Protein AF-A0A8W8KGU3-F1 (afdb_monomer)

Radius of gyration: 35.7 Å; Cα contacts (8 Å, |Δi|>4): 34; chains: 1; bounding box: 78×54×97 Å

Foldseek 3Di:
DPPPDDPDPVSLVVLVVVVVVVVVVPPPPVPPPVDDDPDLDADLVNLLVVLQVVQLVVCVVSVHDPVVSVVVSVVSSVVVVVDDSVVVPDDPPDPPPPPPPDDDDDDDDDDDDDDDDDDDDDDD

Sequence (124 aa):
MEEPFTNDRESFQRFLAAFCKRINDNEDDSDFLPFRPPNRHLTLEELQGECFDWSLRYLGLQKCPPTLAAAITREVYEQAKKIDFREFEERPEGSNEVEAKEENSSNEIQRPESGRDSSDPFMS

Solvent-accessible surface area (backbone atoms only — not comparable to full-atom values): 8346 Å² total; per-residue (Å²): 132,83,78,76,81,62,97,44,71,67,53,52,51,53,50,49,56,54,49,55,49,52,55,72,70,54,77,74,82,75,76,70,67,96,63,80,72,93,65,74,81,71,53,72,67,53,48,48,52,49,39,43,54,53,39,46,53,53,34,51,77,70,68,45,48,67,73,56,36,54,53,50,27,53,49,52,40,63,52,53,71,72,54,70,64,70,80,67,50,73,74,76,89,71,84,71,78,77,76,79,71,84,76,89,73,88,78,91,78,78,84,84,86,74,88,79,87,81,79,83,88,83,89,134

pLDDT: mean 70.19, std 19.99, range [38.59, 95.06]

Secondary structure (DSSP, 8-state):
-PPP---SHHHHHHHHHHHHHHHHH--------S---S-----HHHHHHHHHHHHHHHHHHTT--HHHHHHHHHHHHHHHTTS-GGGG----TT------------------------------

Mean predicted aligned error: 16.86 Å

Organism: Magallana gigas (NCBI:txid29159)

Structure (mmCIF, N/CA/C/O backbone):
data_AF-A0A8W8KGU3-F1
#
_entry.id   AF-A0A8W8KGU3-F1
#
loop_
_atom_site.group_PDB
_atom_site.id
_atom_site.type_symbol
_atom_site.label_atom_id
_atom_site.label_alt_id
_atom_site.label_comp_id
_atom_site.label_asym_id
_atom_site.label_entity_id
_atom_site.label_seq_id
_atom_site.pdbx_PDB_ins_code
_atom_site.Cartn_x
_atom_site.Cartn_y
_atom_site.Cartn_z
_atom_site.occupancy
_atom_site.B_iso_or_equiv
_atom_site.auth_seq_id
_atom_site.auth_comp_id
_atom_site.auth_asym_id
_atom_site.auth_atom_id
_atom_site.pdbx_PDB_model_num
ATOM 1 N N . MET A 1 1 ? -17.909 13.840 14.851 1.00 39.72 1 MET A N 1
ATOM 2 C CA . MET A 1 1 ? -16.786 13.478 15.736 1.00 39.72 1 MET A CA 1
ATOM 3 C C . MET A 1 1 ? -16.276 12.160 15.188 1.00 39.72 1 MET A C 1
ATOM 5 O O . MET A 1 1 ? -17.014 11.190 15.268 1.00 39.72 1 MET A O 1
ATOM 9 N N . GLU A 1 2 ? -15.160 12.161 14.453 1.00 57.47 2 GLU A N 1
ATOM 10 C CA . GLU A 1 2 ? -14.578 10.899 13.973 1.00 57.47 2 GLU A CA 1
ATOM 11 C C . GLU A 1 2 ? -13.988 10.183 15.189 1.00 57.47 2 GLU A C 1
ATOM 13 O O . GLU A 1 2 ? -13.247 10.796 15.960 1.00 57.47 2 GLU A O 1
ATOM 18 N N . GLU A 1 3 ? -14.404 8.939 15.426 1.00 59.62 3 GLU A N 1
ATOM 19 C CA . GLU A 1 3 ? -13.858 8.154 16.530 1.00 59.62 3 GLU A CA 1
ATOM 20 C C . GLU A 1 3 ? -12.350 7.964 16.317 1.00 59.62 3 GLU A C 1
ATOM 22 O O . GLU A 1 3 ? -11.923 7.667 15.196 1.00 59.62 3 GLU A O 1
ATOM 27 N N . PRO A 1 4 ? -11.522 8.165 17.356 1.00 65.31 4 PRO A N 1
ATOM 28 C CA . PRO A 1 4 ? -10.089 7.966 17.235 1.00 65.31 4 PRO A CA 1
ATOM 29 C C . PRO A 1 4 ? -9.806 6.506 16.884 1.00 65.31 4 PRO A C 1
ATOM 31 O O . PRO A 1 4 ? -10.379 5.596 17.479 1.00 65.31 4 PRO A O 1
ATOM 34 N N . PHE A 1 5 ? -8.895 6.281 15.936 1.00 64.06 5 PHE A N 1
ATOM 35 C CA . PHE A 1 5 ? -8.437 4.937 15.607 1.00 64.06 5 PHE A CA 1
ATOM 36 C C . PHE A 1 5 ? -7.838 4.276 16.849 1.00 64.06 5 PHE A C 1
ATOM 38 O O . PHE A 1 5 ? -6.764 4.658 17.319 1.00 64.06 5 PHE A O 1
ATOM 45 N N . THR A 1 6 ? -8.522 3.271 17.381 1.00 70.44 6 THR A N 1
ATOM 46 C CA . THR A 1 6 ? -7.976 2.426 18.432 1.00 70.44 6 THR A CA 1
ATOM 47 C C . THR A 1 6 ? -7.133 1.336 17.770 1.00 70.44 6 THR A C 1
ATOM 49 O O . THR A 1 6 ? -7.602 0.557 16.941 1.00 70.44 6 THR A O 1
ATOM 52 N N . ASN A 1 7 ? -5.836 1.317 18.087 1.00 77.19 7 ASN A N 1
ATOM 53 C CA . ASN A 1 7 ? -4.874 0.343 17.554 1.00 77.19 7 ASN A CA 1
ATOM 54 C C . ASN A 1 7 ? -4.974 -1.009 18.281 1.00 77.19 7 ASN A C 1
ATOM 56 O O . ASN A 1 7 ? -3.972 -1.573 18.718 1.00 77.19 7 ASN A O 1
ATOM 60 N N . ASP A 1 8 ? -6.192 -1.505 18.464 1.00 86.69 8 ASP A N 1
ATOM 61 C CA . ASP A 1 8 ? -6.468 -2.786 19.095 1.00 86.69 8 ASP A CA 1
ATOM 62 C C . ASP A 1 8 ? -6.903 -3.831 18.059 1.00 86.69 8 ASP A C 1
ATOM 64 O O . ASP A 1 8 ? -7.378 -3.531 16.959 1.00 86.69 8 ASP A O 1
ATOM 68 N N . ARG A 1 9 ? -6.718 -5.100 18.425 1.00 87.88 9 ARG A N 1
ATOM 69 C CA . ARG A 1 9 ? -6.981 -6.234 17.538 1.00 87.88 9 ARG A CA 1
ATOM 70 C C . ARG A 1 9 ? -8.442 -6.304 17.095 1.00 87.88 9 ARG A C 1
ATOM 72 O O . ARG A 1 9 ? -8.692 -6.670 15.948 1.00 87.88 9 ARG A O 1
ATOM 79 N N . GLU A 1 10 ? -9.391 -5.995 17.975 1.00 88.44 10 GLU A N 1
ATOM 80 C CA . GLU A 1 10 ? -10.814 -6.100 17.646 1.00 88.44 10 GLU A CA 1
ATOM 81 C C . GLU A 1 10 ? -11.210 -5.047 16.616 1.00 88.44 10 GLU A C 1
ATOM 83 O O . GLU A 1 10 ? -11.915 -5.356 15.656 1.00 88.44 10 GLU A O 1
ATOM 88 N N . SER A 1 11 ? -10.700 -3.827 16.760 1.00 86.38 11 SER A N 1
ATOM 89 C CA . SER A 1 11 ? -10.942 -2.738 15.815 1.00 86.38 11 SER A CA 1
ATOM 90 C C . SER A 1 11 ? -10.371 -3.037 14.431 1.00 86.38 11 SER A C 1
ATOM 92 O O . SER A 1 11 ? -11.059 -2.840 13.427 1.00 86.38 11 SER A O 1
ATOM 94 N N . PHE A 1 12 ? -9.168 -3.616 14.353 1.00 90.00 12 PHE A N 1
ATOM 95 C CA . PHE A 1 12 ? -8.605 -4.073 13.078 1.00 90.00 12 PHE A CA 1
ATOM 96 C C . PHE A 1 12 ? -9.430 -5.195 12.443 1.00 90.00 12 PHE A C 1
ATOM 98 O O . PHE A 1 12 ? -9.682 -5.167 11.240 1.00 90.00 12 PHE A O 1
ATOM 105 N N . GLN A 1 13 ? -9.901 -6.159 13.237 1.00 90.31 13 GLN A N 1
ATOM 106 C CA . GLN A 1 13 ? -10.752 -7.241 12.738 1.00 90.31 13 GLN A CA 1
ATOM 107 C C . GLN A 1 13 ? -12.097 -6.724 12.219 1.00 90.31 13 GLN A C 1
ATOM 109 O O . GLN A 1 13 ? -12.536 -7.143 11.149 1.00 90.31 13 GLN A O 1
ATOM 114 N N . ARG A 1 14 ? -12.731 -5.787 12.936 1.00 90.31 14 ARG A N 1
ATOM 115 C CA . ARG A 1 14 ? -13.981 -5.144 12.499 1.00 90.31 14 ARG A CA 1
ATOM 116 C C . ARG A 1 14 ? -13.784 -4.379 11.194 1.00 90.31 14 ARG A C 1
ATOM 118 O O . ARG A 1 14 ? -14.604 -4.523 10.288 1.00 90.31 14 ARG A O 1
ATOM 125 N N . PHE A 1 15 ? -12.691 -3.620 11.076 1.00 90.44 15 PHE A N 1
ATOM 126 C CA . PHE A 1 15 ? -12.348 -2.922 9.838 1.00 90.44 15 PHE A CA 1
ATOM 127 C C . PHE A 1 15 ? -12.185 -3.900 8.671 1.00 90.44 15 PHE A C 1
ATOM 129 O O . PHE A 1 15 ? -12.852 -3.733 7.654 1.00 90.44 15 PHE A O 1
ATOM 136 N N . LEU A 1 16 ? -11.349 -4.933 8.826 1.00 91.25 16 LEU A N 1
ATOM 137 C CA . LEU A 1 16 ? -11.078 -5.910 7.768 1.00 91.25 16 LEU A CA 1
ATOM 138 C C . LEU A 1 16 ? -12.344 -6.654 7.339 1.00 91.25 16 LEU A C 1
ATOM 140 O O . LEU A 1 16 ? -12.594 -6.787 6.147 1.00 91.25 16 LEU A O 1
ATOM 144 N N . ALA A 1 17 ? -13.178 -7.086 8.288 1.00 91.06 17 ALA A N 1
ATOM 145 C CA . ALA A 1 17 ? -14.437 -7.754 7.974 1.00 91.06 17 ALA A CA 1
ATOM 146 C C . ALA A 1 17 ? -15.372 -6.850 7.153 1.00 91.06 17 ALA A C 1
ATOM 148 O O . ALA A 1 17 ? -15.934 -7.283 6.147 1.00 91.06 17 ALA A O 1
ATOM 149 N N . ALA A 1 18 ? -15.509 -5.580 7.549 1.00 89.19 18 ALA A N 1
ATOM 150 C CA . ALA A 1 18 ? -16.313 -4.610 6.814 1.00 89.19 18 ALA A CA 1
ATOM 151 C C . ALA A 1 18 ? -15.709 -4.275 5.440 1.00 89.19 18 ALA A C 1
ATOM 153 O O . ALA A 1 18 ? -16.448 -4.106 4.475 1.00 89.19 18 ALA A O 1
ATOM 154 N N . PHE A 1 19 ? -14.384 -4.170 5.351 1.00 88.44 19 PHE A N 1
ATOM 155 C CA . PHE A 1 19 ? -13.650 -3.895 4.120 1.00 88.44 19 PHE A CA 1
ATOM 156 C C . PHE A 1 19 ? -13.807 -5.029 3.101 1.00 88.44 19 PHE A C 1
ATOM 158 O O . PHE A 1 19 ? -14.266 -4.775 1.992 1.00 88.44 19 PHE A O 1
ATOM 165 N N . CYS A 1 20 ? -13.538 -6.279 3.494 1.00 88.12 20 CYS A N 1
ATOM 166 C CA . CYS A 1 20 ? -13.693 -7.440 2.615 1.00 88.12 20 CYS A CA 1
ATOM 167 C C . CYS A 1 20 ? -15.139 -7.608 2.144 1.00 88.12 20 CYS A C 1
ATOM 169 O O . CYS A 1 20 ? -15.372 -7.913 0.980 1.00 88.12 20 CYS A O 1
ATOM 171 N N . LYS A 1 21 ? -16.117 -7.361 3.028 1.00 88.19 21 LYS A N 1
ATOM 172 C CA . LYS A 1 21 ? -17.529 -7.382 2.641 1.00 88.19 21 LYS A CA 1
ATOM 173 C C . LYS A 1 21 ? -17.826 -6.349 1.547 1.00 88.19 21 LYS A C 1
ATOM 175 O O . LYS A 1 21 ? -18.426 -6.700 0.545 1.00 88.19 21 LYS A O 1
ATOM 180 N N . ARG A 1 22 ? -17.368 -5.100 1.706 1.00 84.56 22 ARG A N 1
ATOM 181 C CA . ARG A 1 22 ? -17.581 -4.047 0.696 1.00 84.56 22 ARG A CA 1
ATOM 182 C C . ARG A 1 22 ? -16.931 -4.364 -0.645 1.00 84.56 22 ARG A C 1
ATOM 184 O O . ARG A 1 22 ? -17.512 -4.011 -1.660 1.00 84.56 22 ARG A O 1
ATOM 191 N N . ILE A 1 23 ? -15.740 -4.961 -0.646 1.00 81.75 23 ILE A N 1
ATOM 192 C CA . ILE A 1 23 ? -15.072 -5.358 -1.892 1.00 81.75 23 ILE A CA 1
ATOM 193 C C . ILE A 1 23 ? -15.872 -6.455 -2.590 1.00 81.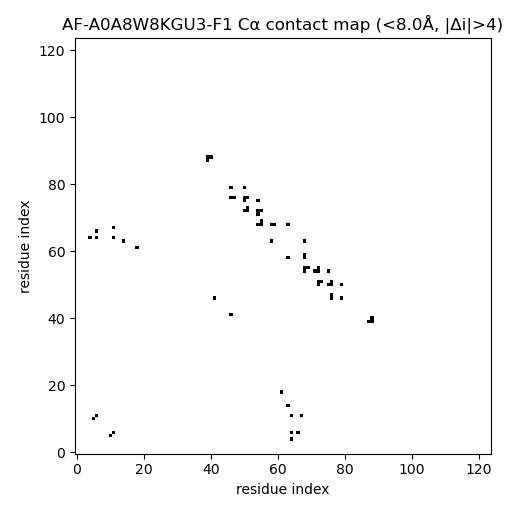75 23 ILE A C 1
ATOM 195 O O . ILE A 1 23 ? -16.155 -6.324 -3.767 1.00 81.75 23 ILE A O 1
ATOM 199 N N . ASN A 1 24 ? -16.301 -7.485 -1.859 1.00 80.75 24 ASN A N 1
ATOM 200 C CA . ASN A 1 24 ? -17.082 -8.578 -2.442 1.00 80.75 24 ASN A CA 1
ATOM 201 C C . ASN A 1 24 ? -18.474 -8.136 -2.922 1.00 80.75 24 ASN A C 1
ATOM 203 O O . ASN A 1 24 ? -19.008 -8.733 -3.847 1.00 80.75 24 ASN A O 1
ATOM 207 N N . ASP A 1 25 ? -19.064 -7.125 -2.276 1.00 79.06 25 ASP A N 1
ATOM 208 C CA . ASP A 1 25 ? -20.374 -6.579 -2.646 1.00 79.06 25 ASP A CA 1
ATOM 209 C C . ASP A 1 25 ? -20.285 -5.573 -3.822 1.00 79.06 25 ASP A C 1
ATOM 211 O O . ASP A 1 25 ? -21.307 -5.272 -4.437 1.00 79.06 25 ASP A O 1
ATOM 215 N N . ASN A 1 26 ? -19.099 -5.026 -4.134 1.00 67.19 26 ASN A N 1
ATOM 216 C CA . ASN A 1 26 ? -18.880 -4.175 -5.310 1.00 67.19 26 ASN A CA 1
ATOM 217 C C . ASN A 1 26 ? -18.430 -5.046 -6.491 1.00 67.19 26 ASN A C 1
ATOM 219 O O . ASN A 1 26 ? -17.244 -5.299 -6.661 1.00 67.19 26 ASN A O 1
ATOM 223 N N . GLU A 1 27 ? -19.387 -5.473 -7.317 1.00 57.16 27 GLU A N 1
ATOM 224 C CA . GLU A 1 27 ? -19.147 -6.192 -8.583 1.00 57.16 27 GLU A CA 1
ATOM 225 C C . GLU A 1 27 ? -18.744 -5.264 -9.750 1.00 57.16 27 GLU A C 1
ATOM 227 O O . GLU A 1 27 ? -18.686 -5.706 -10.897 1.00 57.16 27 GLU A O 1
ATOM 232 N N . ASP A 1 28 ? -18.492 -3.974 -9.498 1.00 57.94 28 ASP A N 1
ATOM 233 C CA . ASP A 1 28 ? -18.039 -3.046 -10.538 1.00 57.94 28 ASP A CA 1
ATOM 234 C C . ASP A 1 28 ? -16.568 -3.337 -10.892 1.00 57.94 28 ASP A C 1
ATOM 236 O O . ASP A 1 28 ? -15.646 -2.646 -10.469 1.00 57.94 28 ASP A O 1
ATOM 240 N N . ASP A 1 29 ? -16.361 -4.336 -11.754 1.00 53.91 29 ASP A N 1
ATOM 241 C CA . ASP A 1 29 ? -15.112 -4.626 -12.482 1.00 53.91 29 ASP A CA 1
ATOM 242 C C . ASP A 1 29 ? -14.726 -3.496 -13.469 1.00 53.91 29 ASP A C 1
ATOM 244 O O . ASP A 1 29 ? -13.837 -3.645 -14.310 1.00 53.91 29 ASP A O 1
ATOM 248 N N . SER A 1 30 ? -15.390 -2.336 -13.407 1.00 53.25 30 SER A N 1
ATOM 249 C CA . SER A 1 30 ? -15.137 -1.188 -14.276 1.00 53.25 30 SER A CA 1
ATOM 250 C C . SER A 1 30 ? -13.947 -0.339 -13.821 1.00 53.25 30 SER A C 1
ATOM 252 O O . SER A 1 30 ? -13.929 0.868 -14.078 1.00 53.25 30 SER A O 1
ATOM 254 N N . ASP A 1 31 ? -12.944 -0.935 -13.177 1.00 53.00 31 ASP A N 1
ATOM 255 C CA . ASP A 1 31 ? -11.654 -0.298 -12.905 1.00 53.00 31 ASP A CA 1
ATOM 256 C C . ASP A 1 31 ? -10.846 -0.189 -14.211 1.00 53.00 31 ASP A C 1
ATOM 258 O O . ASP A 1 31 ? -9.741 -0.707 -14.378 1.00 53.00 31 ASP A O 1
ATOM 262 N N . PHE A 1 32 ? -11.404 0.531 -15.184 1.00 49.59 32 PHE A N 1
ATOM 263 C CA . PHE A 1 32 ? -10.622 1.088 -16.269 1.00 49.59 32 PHE A CA 1
ATOM 264 C C . PHE A 1 32 ? -9.758 2.189 -15.670 1.00 49.59 32 PHE A C 1
ATOM 266 O O . PHE A 1 32 ? -10.172 3.345 -15.560 1.00 49.59 32 PHE A O 1
ATOM 273 N N . LEU A 1 33 ? -8.532 1.833 -15.285 1.00 53.50 33 LEU A N 1
ATOM 274 C CA . LEU A 1 33 ? -7.499 2.829 -15.053 1.00 53.50 33 LEU A CA 1
ATOM 275 C C . LEU A 1 33 ? -7.390 3.664 -16.342 1.00 53.50 33 LEU A C 1
ATOM 277 O O . LEU A 1 33 ? -7.104 3.106 -17.405 1.00 53.50 33 LEU A O 1
ATOM 281 N N . PRO A 1 34 ? -7.619 4.990 -16.295 1.00 52.94 34 PRO A N 1
ATOM 282 C CA . PRO A 1 34 ? -7.697 5.842 -17.488 1.00 52.94 34 PRO A CA 1
ATOM 283 C C . PRO A 1 34 ? -6.349 5.998 -18.209 1.00 52.94 34 PRO A C 1
ATOM 285 O O . PRO A 1 34 ? -6.227 6.767 -19.161 1.00 52.94 34 PRO A O 1
ATOM 288 N N . PHE A 1 35 ? -5.319 5.295 -17.744 1.00 54.25 35 PHE A N 1
ATOM 289 C CA . PHE A 1 35 ? -3.957 5.419 -18.201 1.00 54.25 35 PHE A CA 1
ATOM 290 C C . PHE A 1 35 ? -3.353 4.034 -18.411 1.00 54.25 35 PHE A C 1
ATOM 292 O O . PHE A 1 35 ? -3.180 3.262 -17.471 1.00 54.25 35 PHE A O 1
ATOM 299 N N . ARG A 1 36 ? -2.999 3.738 -19.662 1.00 58.94 36 ARG A N 1
ATOM 300 C CA . ARG A 1 36 ? -2.101 2.633 -19.984 1.00 58.94 36 ARG A CA 1
ATOM 301 C C . ARG A 1 36 ? -0.676 3.166 -19.817 1.00 58.94 36 ARG A C 1
ATOM 303 O O . ARG A 1 36 ? -0.314 4.070 -20.575 1.00 58.94 36 ARG A O 1
ATOM 310 N N . PRO A 1 37 ? 0.118 2.679 -18.850 1.00 60.12 37 PRO A N 1
ATOM 311 C CA . PRO A 1 37 ? 1.470 3.181 -18.677 1.00 60.12 37 PRO A CA 1
ATOM 312 C C . PRO A 1 37 ? 2.287 2.950 -19.961 1.00 60.12 37 PRO A C 1
ATOM 314 O O . PRO A 1 37 ? 2.236 1.859 -20.534 1.00 60.12 37 PRO A O 1
ATOM 317 N N . PRO A 1 38 ? 3.015 3.974 -20.450 1.00 58.00 38 PRO A N 1
ATOM 318 C CA . PRO A 1 38 ? 3.791 3.887 -21.687 1.00 58.00 38 PRO A CA 1
ATOM 319 C C . PRO A 1 38 ? 5.009 2.967 -21.549 1.00 58.00 38 PRO A C 1
ATOM 321 O O . PRO A 1 38 ? 5.551 2.520 -22.556 1.00 58.00 38 PRO A O 1
ATOM 324 N N . ASN A 1 39 ? 5.428 2.671 -20.317 1.00 62.78 39 ASN A N 1
ATOM 325 C CA . ASN A 1 39 ? 6.497 1.735 -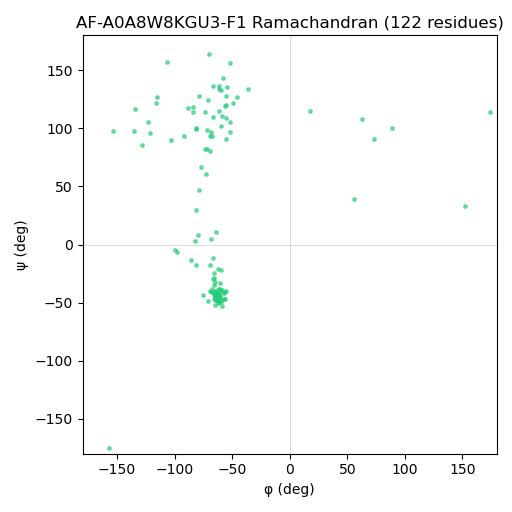20.013 1.00 62.78 39 ASN A CA 1
ATOM 326 C C . ASN A 1 39 ? 5.928 0.541 -19.238 1.00 62.78 39 ASN A C 1
ATOM 328 O O . ASN A 1 39 ? 5.241 0.726 -18.235 1.00 62.78 39 ASN A O 1
ATOM 332 N N . ARG A 1 40 ? 6.202 -0.673 -19.726 1.00 66.50 40 ARG A N 1
ATOM 333 C CA . ARG A 1 40 ? 5.814 -1.938 -19.077 1.00 66.50 40 ARG A CA 1
ATOM 334 C C . ARG A 1 40 ? 6.956 -2.572 -18.290 1.00 66.50 40 ARG A C 1
ATOM 336 O O . ARG A 1 40 ? 6.747 -3.581 -17.629 1.00 66.50 40 ARG A O 1
ATOM 343 N N . HIS A 1 41 ? 8.147 -1.983 -18.356 1.00 70.44 41 HIS A N 1
ATOM 344 C CA . HIS A 1 41 ? 9.270 -2.379 -17.529 1.00 70.44 41 HIS A CA 1
ATOM 345 C C . HIS A 1 41 ? 9.215 -1.587 -16.229 1.00 70.44 41 HIS A C 1
ATOM 347 O O . HIS A 1 41 ? 9.306 -0.360 -16.237 1.00 70.44 41 HIS A O 1
ATOM 353 N N . LEU A 1 42 ? 9.054 -2.313 -15.128 1.00 74.69 42 LEU A N 1
ATOM 354 C CA . LEU A 1 42 ? 9.032 -1.776 -13.777 1.00 74.69 42 LEU A CA 1
ATOM 355 C C . LEU A 1 42 ? 10.231 -2.357 -13.025 1.00 74.69 42 LEU A C 1
ATOM 357 O O . LEU A 1 42 ? 10.379 -3.579 -12.933 1.00 74.69 42 LEU A O 1
ATOM 361 N N . THR A 1 43 ? 11.105 -1.500 -12.508 1.00 83.75 43 THR A N 1
ATOM 362 C CA . THR A 1 43 ? 12.159 -1.931 -11.580 1.00 83.75 43 THR A CA 1
ATOM 363 C C . THR A 1 43 ? 11.552 -2.336 -10.234 1.00 83.75 43 THR A C 1
ATOM 365 O O . THR A 1 43 ? 10.400 -2.019 -9.928 1.00 83.75 43 THR A O 1
ATOM 368 N N . LEU A 1 44 ? 12.311 -3.054 -9.401 1.00 84.81 44 LEU A N 1
ATOM 369 C CA . LEU A 1 44 ? 11.818 -3.478 -8.088 1.00 84.81 44 LEU A CA 1
ATOM 370 C C . LEU A 1 44 ? 11.573 -2.274 -7.163 1.00 84.81 44 LEU A C 1
ATOM 372 O O . LEU A 1 44 ? 10.632 -2.274 -6.371 1.00 84.81 44 LEU A O 1
ATOM 376 N N . GLU A 1 45 ? 12.408 -1.246 -7.284 1.00 87.81 45 GLU A N 1
ATOM 377 C CA . GLU A 1 45 ? 12.301 0.012 -6.553 1.00 87.81 45 GLU A CA 1
ATOM 378 C C . GLU A 1 45 ? 11.043 0.791 -6.962 1.00 87.81 45 GLU A C 1
ATOM 380 O O . GLU A 1 45 ? 10.312 1.276 -6.096 1.00 87.81 45 GLU A O 1
ATOM 385 N N . GLU A 1 46 ? 10.752 0.863 -8.265 1.00 86.88 46 GLU A N 1
ATOM 386 C CA . GLU A 1 46 ? 9.513 1.458 -8.781 1.00 86.88 46 GLU A CA 1
ATOM 387 C C . GLU A 1 46 ? 8.288 0.655 -8.338 1.00 86.88 46 GLU A C 1
ATOM 389 O O . GLU A 1 46 ? 7.326 1.244 -7.852 1.00 86.88 46 GLU A O 1
ATOM 394 N N . LEU A 1 47 ? 8.343 -0.683 -8.400 1.00 87.00 47 LEU A N 1
ATOM 395 C CA . LEU A 1 47 ? 7.274 -1.547 -7.891 1.00 87.00 47 LEU A CA 1
ATOM 396 C C . LEU A 1 47 ? 6.976 -1.259 -6.423 1.00 87.00 47 LEU A C 1
ATOM 398 O O . LEU A 1 47 ? 5.817 -1.123 -6.039 1.00 87.00 47 LEU A O 1
ATOM 402 N N . GLN A 1 48 ? 8.015 -1.156 -5.596 1.00 91.19 48 GLN A N 1
ATOM 403 C CA . GLN A 1 48 ? 7.849 -0.857 -4.183 1.00 91.19 48 GLN A CA 1
ATOM 404 C C . GLN A 1 48 ? 7.180 0.503 -3.973 1.00 91.19 48 GLN A C 1
ATOM 406 O O . GLN A 1 48 ? 6.221 0.597 -3.204 1.00 91.19 48 GLN A O 1
ATOM 411 N N . GLY A 1 49 ? 7.690 1.541 -4.642 1.00 91.06 49 GLY A N 1
ATOM 412 C CA . GLY A 1 49 ? 7.173 2.902 -4.531 1.00 91.06 49 GLY A CA 1
ATOM 413 C C . GLY A 1 49 ? 5.707 2.995 -4.946 1.00 91.06 49 GLY A C 1
ATOM 414 O O . GLY A 1 49 ? 4.885 3.492 -4.176 1.00 91.06 49 GLY A O 1
ATOM 415 N N . GLU A 1 50 ? 5.372 2.442 -6.110 1.00 89.19 50 GLU A N 1
ATOM 416 C CA . GLU A 1 50 ? 4.010 2.429 -6.643 1.00 89.19 50 GLU A CA 1
ATOM 417 C C . GLU A 1 50 ? 3.069 1.612 -5.753 1.00 89.19 50 GLU A C 1
ATOM 419 O O . GLU A 1 50 ? 2.018 2.110 -5.348 1.00 89.19 50 GLU A O 1
ATOM 424 N N . CYS A 1 51 ? 3.454 0.396 -5.347 1.00 91.06 51 CYS A N 1
ATOM 425 C CA . CYS A 1 51 ? 2.646 -0.399 -4.420 1.00 91.06 51 CYS A CA 1
ATOM 426 C C . CYS A 1 51 ? 2.360 0.366 -3.125 1.00 91.06 51 CYS A C 1
ATOM 428 O O . CYS A 1 51 ? 1.248 0.283 -2.598 1.00 91.06 51 CYS A O 1
ATOM 430 N N . PHE A 1 52 ? 3.342 1.104 -2.605 1.00 93.94 52 PHE A N 1
ATOM 431 C CA . PHE A 1 52 ? 3.188 1.847 -1.361 1.00 93.94 52 PHE A CA 1
ATOM 432 C C . PHE A 1 52 ? 2.260 3.045 -1.532 1.00 93.94 52 PHE A C 1
ATOM 434 O O . PHE A 1 52 ? 1.334 3.213 -0.738 1.00 93.94 52 PHE A O 1
ATOM 441 N N . ASP A 1 53 ? 2.474 3.848 -2.570 1.00 92.75 53 ASP A N 1
ATOM 442 C CA . ASP A 1 53 ? 1.665 5.035 -2.829 1.00 92.75 53 ASP A CA 1
ATOM 443 C C . ASP A 1 53 ? 0.200 4.668 -3.109 1.00 92.75 53 ASP A C 1
ATOM 445 O O . ASP A 1 53 ? -0.713 5.204 -2.472 1.00 92.75 53 ASP A O 1
ATOM 449 N N . TRP A 1 54 ? -0.037 3.687 -3.986 1.00 91.00 54 TRP A N 1
ATOM 450 C CA . TRP A 1 54 ? -1.386 3.233 -4.325 1.00 91.00 54 TRP A CA 1
ATOM 451 C C . TRP A 1 54 ? -2.111 2.613 -3.136 1.00 91.00 54 TRP A C 1
ATOM 453 O O . TRP A 1 54 ? -3.250 2.993 -2.852 1.00 91.00 54 TRP A O 1
ATOM 463 N N . SER A 1 55 ? -1.454 1.708 -2.402 1.00 92.44 55 SER A N 1
ATOM 464 C CA . SER A 1 55 ? -2.076 1.048 -1.249 1.00 92.44 55 SER A CA 1
ATOM 465 C C . SER A 1 55 ? -2.434 2.057 -0.166 1.00 92.44 55 SER A C 1
ATOM 467 O O . SER A 1 55 ? -3.557 2.045 0.335 1.00 92.44 55 SER A O 1
ATOM 469 N N . LEU A 1 56 ? -1.523 2.971 0.181 1.00 93.44 56 LEU A N 1
ATOM 470 C CA . LEU A 1 56 ? -1.779 3.964 1.223 1.00 93.44 56 LEU A CA 1
ATOM 471 C C . LEU A 1 56 ? -2.872 4.951 0.813 1.00 93.44 56 LEU A C 1
ATOM 473 O O . LEU A 1 56 ? -3.738 5.267 1.632 1.00 93.44 56 LEU A O 1
ATOM 477 N N . ARG A 1 57 ? -2.881 5.400 -0.448 1.00 91.94 57 ARG A N 1
ATOM 478 C CA . ARG A 1 57 ? -3.933 6.283 -0.963 1.00 91.94 57 ARG A CA 1
ATOM 479 C C . ARG A 1 57 ? -5.294 5.595 -0.919 1.00 91.94 57 ARG A C 1
ATOM 481 O O . ARG A 1 57 ? -6.238 6.157 -0.365 1.00 91.94 57 ARG A O 1
ATOM 488 N N . TYR A 1 58 ? -5.390 4.374 -1.440 1.00 90.31 58 TYR A N 1
ATOM 489 C CA . TYR A 1 58 ? -6.636 3.610 -1.459 1.00 90.31 58 TYR A CA 1
ATOM 490 C C . TYR A 1 58 ? -7.140 3.291 -0.045 1.00 90.31 58 TYR A C 1
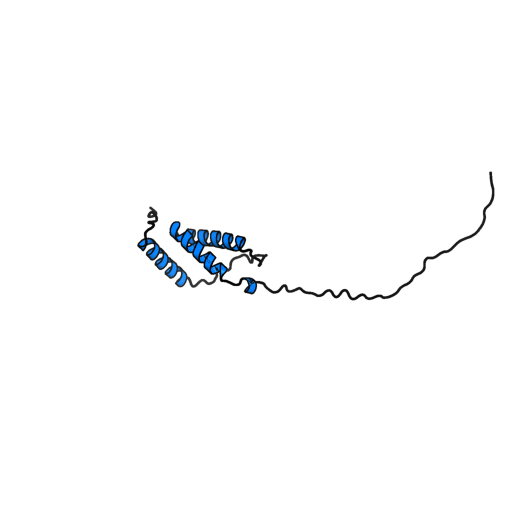ATOM 492 O O . TYR A 1 58 ? -8.295 3.556 0.287 1.00 90.31 58 TYR A O 1
ATOM 500 N N . LEU A 1 59 ? -6.269 2.798 0.836 1.00 90.88 59 LEU A N 1
ATOM 501 C CA . LEU A 1 59 ? -6.622 2.489 2.224 1.00 90.88 59 LEU A CA 1
ATOM 502 C C . LEU A 1 59 ? -7.007 3.749 3.011 1.00 90.88 59 LEU A C 1
ATOM 504 O O . LEU A 1 59 ? -7.892 3.686 3.867 1.00 90.88 59 LEU A O 1
ATOM 508 N N . GLY A 1 60 ? -6.408 4.899 2.688 1.00 87.94 60 GLY A N 1
ATOM 509 C CA . GLY A 1 60 ? -6.802 6.204 3.214 1.00 87.94 60 GLY A CA 1
ATOM 510 C C . GLY A 1 60 ? -8.233 6.588 2.829 1.00 87.94 60 GLY A C 1
ATOM 511 O O . GLY A 1 60 ? -9.013 6.974 3.700 1.00 87.94 60 GLY A O 1
ATOM 512 N N . LEU A 1 61 ? -8.622 6.396 1.562 1.00 88.31 61 LEU A N 1
ATOM 513 C CA . LEU A 1 61 ? -10.008 6.599 1.105 1.00 88.31 61 LEU A CA 1
ATOM 514 C C . LEU A 1 61 ? -10.994 5.680 1.839 1.00 88.31 61 LEU A C 1
ATOM 516 O O . LEU A 1 61 ? -12.121 6.071 2.136 1.00 88.31 61 LEU A O 1
ATOM 520 N N . GLN A 1 62 ? -10.548 4.476 2.189 1.00 87.19 62 GLN A N 1
ATOM 521 C CA . GLN A 1 62 ? -11.332 3.490 2.930 1.00 87.19 62 GLN A CA 1
ATOM 522 C C . GLN A 1 62 ? -11.337 3.726 4.448 1.00 87.19 62 GLN A C 1
ATOM 524 O O . GLN A 1 62 ? -11.933 2.931 5.175 1.00 87.19 62 GLN A O 1
ATOM 529 N N . LYS A 1 63 ? -10.704 4.807 4.931 1.00 88.06 63 LYS A N 1
ATOM 530 C CA . LYS A 1 63 ? -10.533 5.139 6.356 1.00 88.06 63 LYS A CA 1
ATOM 531 C C . LY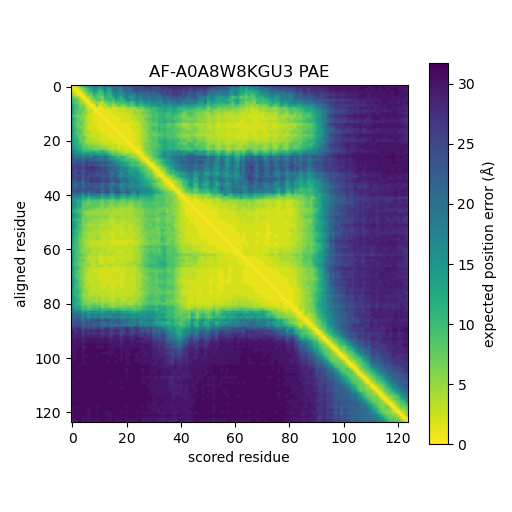S A 1 63 ? -9.851 4.023 7.159 1.00 88.06 63 LYS A C 1
ATOM 533 O O . LYS A 1 63 ? -10.231 3.740 8.294 1.00 88.06 63 LYS A O 1
ATOM 538 N N . CYS A 1 64 ? -8.855 3.363 6.570 1.00 87.88 64 CYS A N 1
ATOM 539 C CA . CYS A 1 64 ? -8.061 2.353 7.262 1.00 87.88 64 CYS A CA 1
ATOM 540 C C . CYS A 1 64 ? -7.217 2.989 8.383 1.00 87.88 64 CYS A C 1
ATOM 542 O O . CYS A 1 64 ? -6.558 4.003 8.138 1.00 87.88 64 CYS A O 1
ATOM 544 N N . PRO A 1 65 ? -7.151 2.379 9.584 1.00 90.19 65 PRO A N 1
ATOM 545 C CA . PRO A 1 65 ? -6.219 2.801 10.625 1.00 90.19 65 PRO A CA 1
ATOM 546 C C . PRO A 1 65 ? -4.770 2.833 10.100 1.00 90.19 65 PRO A C 1
ATOM 548 O O . PRO A 1 65 ? -4.358 1.857 9.466 1.00 90.19 65 PRO A O 1
ATOM 551 N N . PRO A 1 66 ? -3.963 3.876 10.383 1.00 89.00 66 PRO A N 1
ATOM 552 C CA . PRO A 1 66 ? -2.628 4.031 9.792 1.00 89.00 66 PRO A CA 1
ATOM 553 C C . PRO A 1 66 ? -1.682 2.847 10.034 1.00 89.00 66 PRO A C 1
ATOM 555 O O . PRO A 1 66 ? -0.975 2.414 9.126 1.00 89.00 66 PRO A O 1
ATOM 558 N N . THR A 1 67 ? -1.693 2.277 11.243 1.00 91.19 67 THR A N 1
ATOM 559 C CA . THR A 1 67 ? -0.860 1.114 11.590 1.00 91.19 67 THR A CA 1
ATOM 560 C C . THR A 1 67 ? -1.262 -0.128 10.798 1.00 91.19 67 THR A C 1
ATOM 562 O O . THR A 1 67 ? -0.399 -0.862 10.315 1.00 91.19 67 THR A O 1
ATOM 565 N N . LEU A 1 68 ? -2.567 -0.343 10.619 1.00 91.88 68 LEU A N 1
ATOM 566 C CA . LEU A 1 68 ? -3.081 -1.435 9.800 1.00 91.88 68 LEU A CA 1
ATOM 567 C C . LEU A 1 68 ? -2.790 -1.190 8.314 1.00 91.88 68 LEU A C 1
ATOM 569 O O . LEU A 1 68 ? -2.382 -2.114 7.618 1.00 91.88 68 LEU A O 1
ATOM 573 N N . ALA A 1 69 ? -2.917 0.054 7.844 1.00 92.62 69 ALA A N 1
ATOM 574 C CA . ALA A 1 69 ? -2.646 0.421 6.459 1.00 92.62 69 ALA A CA 1
ATOM 575 C C . ALA A 1 69 ? -1.187 0.147 6.072 1.00 92.62 69 ALA A C 1
ATOM 577 O O . ALA A 1 69 ? -0.930 -0.415 5.010 1.00 92.62 69 ALA A O 1
ATOM 578 N N . ALA A 1 70 ? -0.237 0.467 6.956 1.00 93.50 70 ALA A N 1
ATOM 579 C CA . ALA A 1 70 ? 1.176 0.156 6.754 1.00 93.50 70 ALA A CA 1
ATOM 580 C C . ALA A 1 70 ? 1.435 -1.360 6.680 1.00 93.50 70 ALA A C 1
ATOM 582 O O . ALA A 1 70 ? 2.188 -1.818 5.820 1.00 93.50 70 ALA A O 1
ATOM 583 N N . ALA A 1 71 ? 0.788 -2.148 7.548 1.00 93.81 71 ALA A N 1
ATOM 584 C CA . ALA A 1 71 ? 0.911 -3.605 7.538 1.00 93.81 71 ALA A CA 1
ATOM 585 C C . ALA A 1 71 ? 0.334 -4.226 6.253 1.00 93.81 71 ALA A C 1
ATOM 587 O O . ALA A 1 71 ? 0.996 -5.055 5.632 1.00 93.81 71 ALA A O 1
ATOM 588 N N . ILE A 1 72 ? -0.854 -3.782 5.826 1.00 94.19 72 ILE A N 1
ATOM 589 C CA . ILE A 1 72 ? -1.487 -4.225 4.576 1.00 94.19 72 ILE A CA 1
ATOM 590 C C . ILE A 1 72 ? -0.620 -3.836 3.377 1.00 94.19 72 ILE A C 1
ATOM 592 O O . ILE A 1 72 ? -0.328 -4.681 2.544 1.00 94.19 72 ILE A O 1
ATOM 596 N N . THR A 1 73 ? -0.156 -2.588 3.310 1.00 94.88 73 THR A N 1
ATOM 597 C CA . THR A 1 73 ? 0.685 -2.088 2.209 1.00 94.88 73 THR A CA 1
ATOM 598 C C . THR A 1 73 ? 1.956 -2.918 2.038 1.00 94.88 73 THR A C 1
ATOM 600 O O . THR A 1 73 ? 2.343 -3.265 0.922 1.00 94.88 73 THR A O 1
ATOM 603 N N . ARG A 1 74 ? 2.599 -3.289 3.151 1.00 94.88 74 ARG A N 1
ATOM 604 C CA . ARG A 1 74 ? 3.767 -4.170 3.120 1.00 94.88 74 ARG A CA 1
ATOM 605 C C . ARG A 1 74 ? 3.422 -5.551 2.562 1.00 94.88 74 ARG A C 1
ATOM 607 O O . ARG A 1 74 ? 4.181 -6.077 1.755 1.00 94.88 7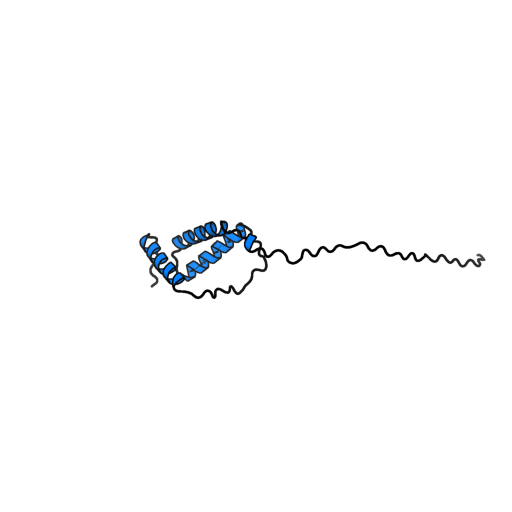4 ARG A O 1
ATOM 614 N N . GLU A 1 75 ? 2.300 -6.123 2.985 1.00 95.06 75 GLU A N 1
ATOM 615 C CA . GLU A 1 75 ? 1.839 -7.421 2.489 1.00 95.06 75 GLU A CA 1
ATOM 616 C C . GLU A 1 75 ? 1.491 -7.369 0.993 1.00 95.06 75 GLU A C 1
ATOM 618 O O . GLU A 1 75 ? 1.872 -8.271 0.252 1.00 95.06 75 GLU A O 1
ATOM 623 N N . VAL A 1 76 ? 0.865 -6.284 0.521 1.00 93.12 76 VAL A N 1
ATOM 624 C CA . VAL A 1 76 ? 0.587 -6.051 -0.907 1.00 93.12 76 VAL A CA 1
ATOM 625 C C . VAL A 1 76 ? 1.877 -6.087 -1.724 1.00 93.12 76 VAL A C 1
ATOM 627 O O . VAL A 1 76 ? 1.939 -6.786 -2.730 1.00 93.12 76 VAL A O 1
ATOM 630 N N . TYR A 1 77 ? 2.934 -5.408 -1.275 1.00 93.19 77 TYR A N 1
ATOM 631 C CA . TYR A 1 77 ? 4.231 -5.440 -1.956 1.00 93.19 77 TYR A CA 1
ATOM 632 C C . TYR A 1 77 ? 4.875 -6.838 -1.961 1.00 93.19 77 TYR A C 1
ATOM 634 O O . TYR A 1 77 ? 5.393 -7.279 -2.987 1.00 93.19 77 TYR A O 1
ATOM 642 N N . GLU A 1 78 ? 4.818 -7.576 -0.847 1.00 93.50 78 GLU A N 1
ATOM 643 C CA . GLU A 1 78 ? 5.343 -8.950 -0.798 1.00 93.50 78 GLU A CA 1
ATOM 644 C C . GLU A 1 78 ? 4.558 -9.919 -1.694 1.00 93.50 78 GLU A C 1
ATOM 646 O O . GLU A 1 78 ? 5.128 -10.890 -2.198 1.00 93.50 78 GLU A O 1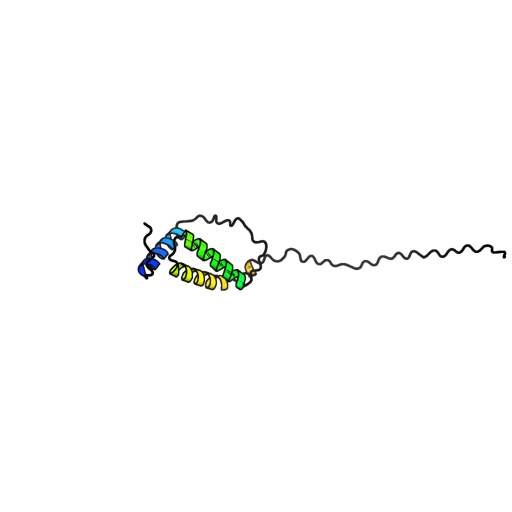
ATOM 651 N N . GLN A 1 79 ? 3.267 -9.670 -1.918 1.00 90.88 79 GLN A N 1
ATOM 652 C CA . GLN A 1 79 ? 2.472 -10.413 -2.895 1.00 90.88 79 GLN A CA 1
ATOM 653 C C . GLN A 1 79 ? 2.791 -9.984 -4.328 1.00 90.88 79 GLN A C 1
ATOM 655 O O . GLN A 1 79 ? 3.002 -10.851 -5.173 1.00 90.88 79 GLN A O 1
ATOM 660 N N . ALA A 1 80 ? 2.925 -8.683 -4.588 1.00 88.12 80 ALA A N 1
ATOM 661 C CA . ALA A 1 80 ? 3.270 -8.150 -5.903 1.00 88.12 80 ALA A CA 1
ATOM 662 C C . ALA A 1 80 ? 4.615 -8.690 -6.411 1.00 88.12 80 ALA A C 1
ATOM 664 O O . ALA A 1 80 ? 4.729 -9.076 -7.567 1.00 88.12 80 ALA A O 1
ATOM 665 N N . LYS A 1 81 ? 5.611 -8.840 -5.530 1.00 88.75 81 LYS A N 1
ATOM 666 C CA . LYS A 1 81 ? 6.910 -9.458 -5.859 1.00 88.75 81 LYS A CA 1
ATOM 667 C C . LYS A 1 81 ? 6.831 -10.905 -6.350 1.00 88.75 81 LYS A C 1
ATOM 669 O O . LYS A 1 81 ? 7.792 -11.389 -6.941 1.00 88.75 81 LYS A O 1
ATOM 674 N N . LYS A 1 82 ? 5.747 -11.623 -6.043 1.00 87.75 82 LYS A N 1
ATOM 675 C CA . LYS A 1 82 ? 5.544 -13.014 -6.483 1.00 87.75 82 LYS A CA 1
ATOM 676 C C . LYS A 1 82 ? 4.926 -13.091 -7.878 1.00 87.75 82 LYS A C 1
ATOM 678 O O . LYS A 1 82 ? 4.907 -14.176 -8.453 1.00 87.75 82 LYS A O 1
ATOM 683 N N . ILE A 1 83 ? 4.406 -11.979 -8.393 1.00 82.44 83 ILE A N 1
ATOM 684 C CA . ILE A 1 83 ? 3.820 -11.892 -9.727 1.00 82.44 83 ILE A CA 1
ATOM 685 C C . ILE A 1 83 ? 4.968 -11.798 -10.734 1.00 82.44 83 ILE A C 1
ATOM 687 O O . ILE A 1 83 ? 5.866 -10.969 -10.588 1.00 82.44 83 ILE A O 1
ATOM 691 N N . ASP A 1 84 ? 4.957 -12.659 -11.752 1.00 73.75 84 ASP A N 1
ATOM 692 C CA . ASP A 1 84 ? 5.924 -12.563 -12.843 1.00 73.75 84 ASP A CA 1
ATOM 693 C C . ASP A 1 84 ? 5.458 -11.499 -13.840 1.00 73.75 84 ASP A C 1
ATOM 695 O O . ASP A 1 84 ? 4.603 -11.743 -14.689 1.00 73.75 84 ASP A O 1
ATOM 699 N N . PHE A 1 85 ? 6.019 -10.294 -13.738 1.00 69.88 85 PHE A N 1
ATOM 700 C CA . PHE A 1 85 ? 5.628 -9.175 -14.600 1.00 69.88 85 PHE A CA 1
ATOM 701 C C . PHE A 1 85 ? 5.989 -9.378 -16.081 1.00 69.88 85 PHE A C 1
ATOM 703 O O . PHE A 1 85 ? 5.474 -8.660 -16.937 1.00 69.88 85 PHE A O 1
ATOM 710 N N . ARG A 1 86 ? 6.808 -10.391 -16.403 1.00 65.25 86 ARG A N 1
ATOM 711 C CA . ARG A 1 86 ? 7.139 -10.774 -17.785 1.00 65.25 86 ARG A CA 1
ATOM 712 C C . ARG A 1 86 ? 5.928 -11.236 -18.594 1.00 65.25 86 ARG A C 1
ATOM 714 O O . ARG A 1 86 ? 5.972 -11.176 -19.815 1.00 65.25 86 ARG A O 1
ATOM 721 N N . GLU A 1 87 ? 4.845 -11.660 -17.943 1.00 60.62 87 GLU A N 1
ATOM 722 C CA . GLU A 1 87 ? 3.584 -11.991 -18.624 1.00 60.62 87 GLU A CA 1
ATOM 723 C C . GLU A 1 87 ? 2.929 -10.758 -19.280 1.00 60.62 87 GLU A C 1
ATOM 725 O O . GLU A 1 87 ? 2.200 -10.889 -20.262 1.00 60.62 87 GLU A O 1
ATOM 730 N N . PHE A 1 88 ? 3.227 -9.550 -18.786 1.00 62.97 88 PHE A N 1
ATOM 731 C CA . PHE A 1 88 ? 2.644 -8.294 -19.274 1.00 62.97 88 PHE A CA 1
ATOM 732 C C . PHE A 1 88 ? 3.536 -7.547 -20.277 1.00 62.97 88 PHE A C 1
ATOM 734 O O . PHE A 1 88 ? 3.097 -6.553 -20.876 1.00 62.97 88 PHE A O 1
ATOM 741 N N . GLU A 1 89 ? 4.767 -8.022 -20.492 1.00 62.44 89 GLU A N 1
ATOM 742 C CA . GLU A 1 89 ? 5.617 -7.582 -21.595 1.00 62.44 89 GLU A CA 1
ATOM 743 C C . GLU A 1 89 ? 4.988 -8.077 -22.905 1.00 62.44 89 GLU A C 1
ATOM 745 O O . GLU A 1 89 ? 5.161 -9.222 -23.320 1.00 62.44 89 GLU A O 1
ATOM 750 N N . GLU A 1 90 ? 4.224 -7.210 -23.581 1.00 59.72 90 GLU A N 1
ATOM 751 C CA . GLU A 1 90 ? 3.916 -7.442 -24.992 1.00 59.72 90 GLU A CA 1
ATOM 752 C C . GLU A 1 90 ? 5.256 -7.578 -25.713 1.00 59.72 90 GLU A C 1
ATOM 754 O O . GLU A 1 90 ? 6.083 -6.662 -25.683 1.00 59.72 90 GLU A O 1
ATOM 759 N N . ARG A 1 91 ? 5.479 -8.750 -26.326 1.00 51.69 91 ARG A N 1
ATOM 760 C CA . ARG A 1 91 ? 6.614 -8.985 -27.217 1.00 51.69 91 ARG A CA 1
ATOM 761 C C . ARG A 1 91 ? 6.692 -7.774 -28.151 1.00 51.69 91 ARG A C 1
ATOM 763 O O . ARG A 1 91 ? 5.668 -7.466 -28.757 1.00 51.69 91 ARG A O 1
ATOM 770 N N . PRO A 1 92 ? 7.843 -7.091 -28.268 1.00 56.94 92 PRO A N 1
ATOM 771 C CA . PRO A 1 92 ? 7.947 -5.953 -29.164 1.00 56.94 92 PRO A CA 1
ATOM 772 C C . PRO A 1 92 ? 7.538 -6.411 -30.565 1.00 56.94 92 PRO A C 1
ATOM 774 O O . PRO A 1 92 ? 8.236 -7.205 -31.199 1.00 56.94 92 PRO A O 1
ATOM 777 N N . GLU A 1 93 ? 6.376 -5.958 -31.033 1.00 55.22 93 GLU A N 1
ATOM 778 C CA . GLU A 1 93 ? 6.007 -6.068 -32.435 1.00 55.22 93 GLU A CA 1
ATOM 779 C C . GLU A 1 93 ? 6.948 -5.141 -33.199 1.00 55.22 93 GLU A C 1
ATOM 781 O O . GLU A 1 93 ? 6.736 -3.932 -33.271 1.00 55.22 93 GLU A O 1
ATOM 786 N N . GLY A 1 94 ? 8.061 -5.694 -33.684 1.00 51.38 94 GLY A N 1
ATOM 787 C CA . GLY A 1 94 ? 9.030 -4.903 -34.431 1.00 51.38 94 GLY A CA 1
ATOM 788 C C . GLY A 1 94 ? 10.481 -5.359 -34.390 1.00 51.38 94 GLY A C 1
ATOM 789 O O . GLY A 1 94 ? 11.359 -4.515 -34.516 1.00 51.38 94 GLY A O 1
ATOM 790 N N . SER A 1 95 ? 10.781 -6.657 -34.307 1.00 43.75 95 SER A N 1
ATOM 791 C CA . SER A 1 95 ? 11.996 -7.157 -34.963 1.00 43.75 95 SER A CA 1
ATOM 792 C C . SER A 1 95 ? 11.722 -7.267 -36.467 1.00 43.75 95 SER A C 1
ATOM 794 O O . SER A 1 95 ? 11.632 -8.363 -37.014 1.00 43.75 95 SER A O 1
ATOM 796 N N . ASN A 1 96 ? 11.529 -6.127 -37.138 1.00 43.38 96 ASN A N 1
ATOM 797 C CA . ASN A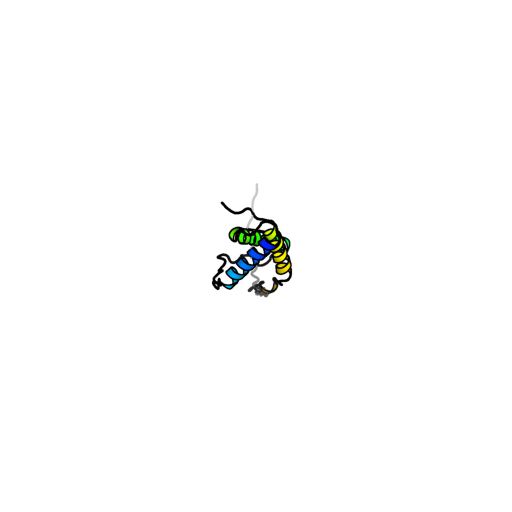 1 96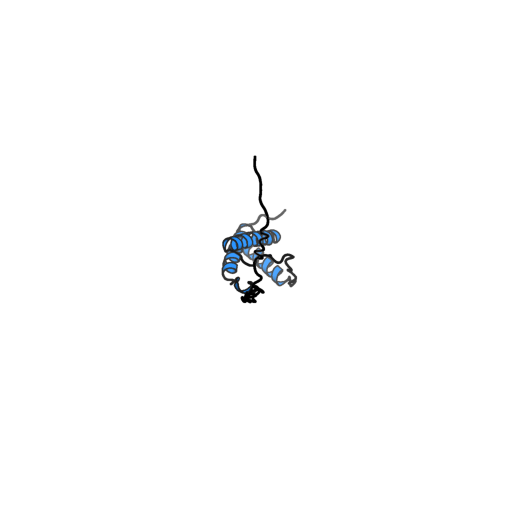 ? 11.759 -6.078 -38.574 1.00 43.38 96 ASN A CA 1
ATOM 798 C C . ASN A 1 96 ? 13.275 -6.148 -38.740 1.00 43.38 96 ASN A C 1
ATOM 800 O O . ASN A 1 96 ? 13.976 -5.153 -38.554 1.00 43.38 96 ASN A O 1
ATOM 804 N N . GLU A 1 97 ? 13.772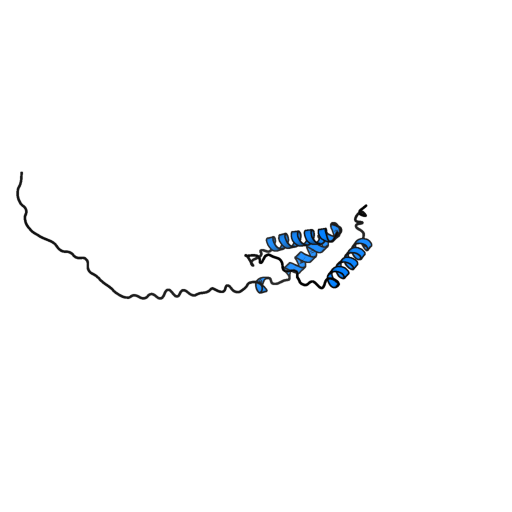 -7.348 -39.030 1.00 46.28 97 GLU A N 1
ATOM 805 C CA . GLU A 1 97 ? 15.061 -7.538 -39.678 1.00 46.28 97 GLU A CA 1
ATOM 806 C C . GLU A 1 97 ? 15.071 -6.660 -40.933 1.00 46.28 97 GLU A C 1
ATOM 808 O O . GLU A 1 97 ? 14.546 -7.021 -41.984 1.00 46.28 97 GLU A O 1
ATOM 813 N N . VAL A 1 98 ? 15.655 -5.468 -40.835 1.00 43.66 98 VAL A N 1
ATOM 814 C CA . VAL A 1 98 ? 16.196 -4.809 -42.017 1.00 43.66 98 VAL A CA 1
ATOM 815 C C . VAL A 1 98 ? 17.453 -5.584 -42.393 1.00 43.66 98 VAL A C 1
ATOM 817 O O . VAL A 1 98 ? 18.570 -5.214 -42.038 1.00 43.66 98 VAL A O 1
ATOM 820 N N . GLU A 1 99 ? 17.253 -6.700 -43.102 1.00 42.97 99 GLU A N 1
ATOM 821 C CA . GLU A 1 99 ? 18.228 -7.202 -44.065 1.00 42.97 99 GLU A CA 1
ATOM 822 C C . GLU A 1 99 ? 18.501 -6.055 -45.049 1.00 42.97 99 GLU A C 1
ATOM 824 O O . GLU A 1 99 ? 17.820 -5.893 -46.062 1.00 42.97 99 GLU A O 1
ATOM 829 N N . ALA A 1 100 ? 19.499 -5.225 -44.751 1.00 39.25 100 ALA A N 1
ATOM 830 C CA . ALA A 1 100 ? 20.142 -4.410 -45.764 1.00 39.25 100 ALA A CA 1
ATOM 831 C C . ALA A 1 100 ? 20.936 -5.367 -46.661 1.00 39.25 100 ALA A C 1
ATOM 833 O O . ALA A 1 100 ? 22.132 -5.582 -46.470 1.00 39.25 100 ALA A O 1
ATOM 834 N N . LYS A 1 101 ? 20.237 -6.010 -47.603 1.00 39.75 101 LYS A N 1
ATOM 835 C CA . LYS A 1 101 ? 20.868 -6.712 -48.715 1.00 39.75 101 LYS A CA 1
ATOM 836 C C . LYS A 1 101 ? 21.642 -5.685 -49.530 1.00 39.75 101 LYS A C 1
ATOM 838 O O . LYS A 1 101 ? 21.067 -4.763 -50.104 1.00 39.75 101 LYS A O 1
ATOM 843 N N . GLU A 1 102 ? 22.959 -5.856 -49.531 1.00 44.12 102 GLU A N 1
ATOM 844 C CA . GLU A 1 102 ? 23.867 -5.303 -50.525 1.00 44.12 102 GLU A CA 1
ATOM 845 C C . GLU A 1 102 ? 23.357 -5.674 -51.924 1.00 44.12 102 GLU A C 1
ATOM 847 O O . GLU A 1 102 ? 23.511 -6.808 -52.372 1.00 44.12 102 GLU A O 1
ATOM 852 N N . GLU A 1 103 ? 22.776 -4.715 -52.639 1.00 42.50 103 GLU A N 1
ATOM 853 C CA . GLU A 1 103 ? 22.684 -4.780 -54.094 1.00 42.50 103 GLU A CA 1
ATOM 854 C C . GLU A 1 103 ? 23.733 -3.842 -54.688 1.00 42.50 103 GLU A C 1
ATOM 856 O O . GLU A 1 103 ? 23.528 -2.655 -54.936 1.00 42.50 103 GLU A O 1
ATOM 861 N N . ASN A 1 104 ? 24.908 -4.432 -54.895 1.00 38.59 104 ASN A N 1
ATOM 862 C CA . ASN A 1 104 ? 25.891 -3.983 -55.863 1.00 38.59 104 ASN A CA 1
ATOM 863 C C . ASN A 1 104 ? 25.250 -4.011 -57.261 1.00 38.59 104 ASN A C 1
ATOM 865 O O . ASN A 1 104 ? 25.141 -5.073 -57.871 1.00 38.59 104 ASN A O 1
ATOM 869 N N . SER A 1 105 ? 24.844 -2.851 -57.779 1.00 42.41 105 SER A N 1
ATOM 870 C CA . SER A 1 105 ? 24.586 -2.680 -59.209 1.00 42.41 105 SER A CA 1
ATOM 871 C C . SER A 1 105 ? 25.444 -1.544 -59.740 1.00 42.41 105 SER A C 1
ATOM 873 O O . SER A 1 105 ? 25.208 -0.364 -59.486 1.00 42.41 105 SER A O 1
ATOM 875 N N . SER A 1 106 ? 26.470 -1.963 -60.472 1.00 49.44 106 SER A N 1
ATOM 876 C CA . SER A 1 106 ? 27.420 -1.183 -61.246 1.00 49.44 106 SER A CA 1
ATOM 877 C C . SER A 1 106 ? 26.811 0.042 -61.933 1.00 49.44 106 SER A C 1
ATOM 879 O O . SER A 1 106 ? 25.818 -0.069 -62.644 1.00 49.44 106 SER A O 1
ATOM 881 N N . ASN A 1 107 ? 27.494 1.181 -61.817 1.00 42.81 107 ASN A N 1
ATOM 882 C CA . ASN A 1 107 ? 27.724 2.049 -62.968 1.00 42.81 107 ASN A CA 1
ATOM 883 C C . ASN A 1 107 ? 29.005 2.863 -62.765 1.00 42.81 107 ASN A C 1
ATOM 885 O O . ASN A 1 107 ? 29.048 3.895 -62.099 1.00 42.81 107 ASN A O 1
ATOM 889 N N . GLU A 1 108 ? 30.066 2.342 -63.368 1.00 44.41 108 GLU A N 1
ATOM 890 C CA . GLU A 1 108 ? 31.296 3.046 -63.682 1.00 44.41 108 GLU A CA 1
ATOM 891 C C . GLU A 1 108 ? 30.977 4.110 -64.749 1.00 44.41 108 GLU A C 1
ATOM 893 O O . GLU A 1 108 ? 30.677 3.772 -65.891 1.00 44.41 108 GLU A O 1
ATOM 898 N N . ILE A 1 109 ? 31.012 5.399 -64.393 1.00 45.91 109 ILE A N 1
ATOM 899 C CA . ILE A 1 109 ? 31.012 6.496 -65.375 1.00 45.91 109 ILE A CA 1
ATOM 900 C C . ILE A 1 109 ? 32.169 7.449 -65.062 1.00 45.91 109 ILE A C 1
ATOM 902 O O . ILE A 1 109 ? 32.065 8.415 -64.313 1.00 45.91 109 ILE A O 1
ATOM 906 N N . GLN A 1 110 ? 33.308 7.056 -65.625 1.00 42.34 110 GLN A N 1
ATOM 907 C CA . GLN A 1 110 ? 34.371 7.839 -66.257 1.00 42.34 110 GLN A CA 1
ATOM 908 C C . GLN A 1 110 ? 34.449 9.352 -65.970 1.00 42.34 110 GLN A C 1
ATOM 910 O O . GLN A 1 110 ? 33.659 10.167 -66.442 1.00 42.34 110 GLN A O 1
ATOM 915 N N . ARG A 1 111 ? 35.554 9.712 -65.309 1.00 42.16 111 ARG A N 1
ATOM 916 C CA . ARG A 1 111 ? 36.228 11.017 -65.329 1.00 42.16 111 ARG A CA 1
ATOM 917 C C . ARG A 1 111 ? 36.448 11.492 -66.779 1.00 42.16 111 ARG A C 1
ATOM 919 O O . ARG A 1 111 ? 37.169 10.809 -67.507 1.00 42.16 111 ARG A O 1
ATOM 926 N N . PRO A 1 112 ? 35.935 12.660 -67.204 1.00 44.38 112 PRO A N 1
ATOM 927 C CA . PRO A 1 112 ? 36.398 13.270 -68.437 1.00 44.38 112 PRO A CA 1
ATOM 928 C C . PRO A 1 112 ? 37.700 14.029 -68.159 1.00 44.38 112 PRO A C 1
ATOM 930 O O . PRO A 1 112 ? 37.705 15.151 -67.658 1.00 44.38 112 PRO A O 1
ATOM 933 N N . GLU A 1 113 ? 38.821 13.402 -68.502 1.00 44.22 113 GLU A N 1
ATOM 934 C CA . GLU A 1 113 ? 39.996 14.142 -68.954 1.00 44.22 113 GLU A CA 1
ATOM 935 C C . GLU A 1 113 ? 39.692 14.633 -70.372 1.00 44.22 113 GLU A C 1
ATOM 937 O O . GLU A 1 113 ? 39.550 13.831 -71.293 1.00 44.22 113 GLU A O 1
ATOM 942 N N . SER A 1 114 ? 39.590 15.943 -70.577 1.00 44.59 114 SER A N 1
ATOM 943 C CA . SER A 1 114 ? 39.732 16.507 -71.918 1.00 44.59 114 SER A CA 1
ATOM 944 C C . SER A 1 114 ? 40.620 17.738 -71.847 1.00 44.59 114 SER A C 1
ATOM 946 O O . SER A 1 114 ? 40.169 18.836 -71.516 1.00 44.59 114 SER A O 1
ATOM 948 N N . GLY A 1 115 ? 41.895 17.532 -72.169 1.00 39.25 115 GLY A N 1
ATOM 949 C CA . GLY A 1 115 ? 42.784 18.605 -72.568 1.00 39.25 115 GLY A CA 1
ATOM 950 C C . GLY A 1 115 ? 42.232 19.343 -73.788 1.00 39.25 115 GLY A C 1
ATOM 951 O O . GLY A 1 115 ? 41.672 18.749 -74.711 1.00 39.25 115 GLY A O 1
ATOM 952 N N . ARG A 1 116 ? 42.435 20.656 -73.800 1.00 43.19 116 ARG A N 1
ATOM 953 C CA . ARG A 1 116 ? 42.667 21.394 -75.036 1.00 43.19 116 ARG A CA 1
ATOM 954 C C . ARG A 1 116 ? 44.011 22.072 -74.887 1.00 43.19 116 ARG A C 1
ATOM 956 O O . ARG A 1 116 ? 44.140 23.113 -74.257 1.00 43.19 116 ARG A O 1
ATOM 963 N N . ASP A 1 117 ? 44.995 21.386 -75.436 1.00 44.91 117 ASP A N 1
ATOM 964 C CA . ASP A 1 117 ? 46.228 21.966 -75.927 1.00 44.91 117 ASP A CA 1
ATOM 965 C C . ASP A 1 117 ? 45.864 23.053 -76.949 1.00 44.91 117 ASP A C 1
ATOM 967 O O . ASP A 1 117 ? 45.044 22.781 -77.830 1.00 44.91 117 ASP A O 1
ATOM 971 N N . SER A 1 118 ? 46.392 24.270 -76.799 1.00 43.25 118 SER A N 1
ATOM 972 C CA . SER A 1 118 ? 46.754 25.187 -77.894 1.00 43.25 118 SER A CA 1
ATOM 973 C C . SER A 1 118 ? 47.190 26.553 -77.349 1.00 43.25 118 SER A C 1
ATOM 975 O O . SER A 1 118 ? 46.377 27.341 -76.866 1.00 43.25 118 SER A O 1
ATOM 977 N N . SER A 1 119 ? 48.473 26.838 -77.581 1.00 44.62 119 SER A N 1
ATOM 978 C CA . SER A 1 119 ? 49.101 28.155 -77.784 1.00 44.62 119 SER A CA 1
ATOM 979 C C . SER A 1 119 ? 49.287 29.110 -76.591 1.00 44.62 119 SER A C 1
ATOM 981 O O . SER A 1 119 ? 48.495 30.020 -76.370 1.00 44.62 119 SER A O 1
ATOM 983 N N . ASP A 1 120 ? 50.453 28.987 -75.947 1.00 46.69 120 ASP A N 1
ATOM 984 C CA . ASP A 1 120 ? 51.382 30.121 -75.729 1.00 46.69 120 ASP A CA 1
ATOM 985 C C . ASP A 1 120 ? 51.671 30.829 -77.083 1.00 46.69 120 ASP A C 1
ATOM 987 O O . ASP A 1 120 ? 51.589 30.137 -78.109 1.00 46.69 120 ASP A O 1
ATOM 991 N N . PRO A 1 121 ? 52.068 32.128 -77.173 1.00 56.22 121 PRO A N 1
ATOM 992 C CA . PRO A 1 121 ? 53.227 32.647 -76.426 1.00 56.22 121 PRO A CA 1
ATOM 993 C C . PRO A 1 121 ? 53.288 34.184 -76.151 1.00 56.22 121 PRO A C 1
ATOM 995 O O . PRO A 1 121 ? 52.432 34.961 -76.567 1.00 56.22 121 PRO A O 1
ATOM 998 N N . PHE A 1 122 ? 54.429 34.589 -75.565 1.00 39.06 122 PHE A N 1
ATOM 999 C CA . PHE A 1 122 ? 55.055 35.928 -75.435 1.00 39.06 122 PHE A CA 1
ATOM 1000 C C . PHE A 1 122 ? 54.664 36.782 -74.210 1.00 39.06 122 PHE A C 1
ATOM 1002 O O . PHE A 1 122 ? 53.565 37.313 -74.117 1.00 39.06 122 PHE A O 1
ATOM 1009 N N . MET A 1 123 ? 55.514 36.818 -73.169 1.00 46.34 123 MET A N 1
ATOM 1010 C CA . MET A 1 123 ? 56.715 37.679 -72.995 1.00 46.34 123 MET A CA 1
ATOM 1011 C C . MET A 1 123 ? 56.396 39.181 -72.954 1.00 46.34 123 MET A C 1
ATOM 1013 O O . MET A 1 123 ? 56.148 39.788 -73.992 1.00 46.34 123 MET A O 1
ATOM 1017 N N . SER A 1 124 ? 56.502 39.796 -71.772 1.00 44.81 124 SER A N 1
ATOM 1018 C CA . SER A 1 124 ? 57.692 40.539 -71.310 1.00 44.81 124 SER A CA 1
ATOM 1019 C C . SER A 1 124 ? 57.484 41.077 -69.898 1.00 44.81 124 SER A C 1
ATOM 1021 O O . SER A 1 124 ? 56.329 41.409 -69.557 1.00 44.81 124 SER A O 1
#